Protein AF-A0A150J5F6-F1 (afdb_monomer)

Sequence (138 aa):
MDVNDTVDAVGFDFIQAPTVECQYFLDKPKKADLFNQNTKECVIKIERFESRVISRKPLSFANLETLSMIMLDYDFDGEVFDLDEVFYAEELKKNGYEVRFAEDQVKGQIMIIYIDIFGNEKREIKTVSDFDDKRENE

Solvent-accessible surface area (backbone atoms only — not comparable to full-atom values): 8292 Å² total; per-residue (Å²): 134,84,92,70,87,69,79,80,76,76,85,63,81,74,82,35,54,40,51,75,43,69,49,44,18,54,41,70,49,94,78,64,48,96,86,47,64,87,51,45,19,37,32,43,34,58,78,39,30,42,74,56,77,96,57,101,56,95,80,85,77,60,79,47,66,42,49,37,35,39,38,33,16,39,59,37,80,87,81,62,92,56,85,72,47,77,48,46,36,80,59,26,63,78,60,70,32,46,51,74,47,54,51,86,59,49,60,68,27,27,37,40,37,41,30,32,78,85,69,28,53,36,79,47,78,45,40,74,76,62,20,67,43,68,72,78,81,130

Radius of gyration: 18.99 Å; Cα contacts (8 Å, |Δi|>4): 251; chains: 1; bounding box: 36×33×70 Å

Mean predicted aligned error: 7.78 Å

Nearest PDB structures (foldseek):
  5gm6-assembly1_B  TM=4.058E-01  e=7.479E-01  Saccharomyces cerevisiae S288C
  5nvk-assembly1_A  TM=4.401E-01  e=4.331E+00  Homo sapiens
  8co1-assembly1_Q3  TM=2.888E-01  e=5.133E+00  Deinococcus radiodurans R1 = ATCC 13939 = DSM 20539

Foldseek 3Di:
DDDPPPPPPPPCQPQDAWDWDWAWAKDQDPDDDPVRRPFIKTKTQTPFTGDDGDDPDDDDDDGLRFWAKKFKDQEDPPPDRDTDDMGGSVNCVVVNVIDIDTLVSRPAKMWMWTATPVGRIDIDIDHSVSHHDDPPDD

pLDDT: mean 87.29, std 15.89, range [40.97, 98.62]

Organism: NCBI:txid1705564

Structure (mmCIF, N/CA/C/O backbone):
data_AF-A0A150J5F6-F1
#
_entry.id   AF-A0A150J5F6-F1
#
loop_
_atom_site.group_PDB
_atom_site.id
_atom_site.type_symbol
_atom_site.label_atom_id
_atom_site.label_alt_id
_atom_site.label_comp_id
_atom_site.label_asym_id
_atom_site.label_entity_id
_atom_site.label_seq_id
_atom_site.pdbx_PDB_ins_code
_atom_site.Cartn_x
_atom_site.Cartn_y
_atom_site.Cartn_z
_atom_site.occupancy
_atom_site.B_iso_or_equiv
_atom_site.auth_seq_id
_atom_site.auth_comp_id
_atom_site.auth_asym_id
_atom_site.auth_atom_id
_atom_site.pdbx_PDB_model_num
ATOM 1 N N . MET A 1 1 ? 16.821 -15.251 -51.677 1.00 47.84 1 MET A N 1
ATOM 2 C CA . MET A 1 1 ? 15.729 -14.467 -51.073 1.00 47.84 1 MET A CA 1
ATOM 3 C C . MET A 1 1 ? 15.190 -15.342 -49.976 1.00 47.84 1 MET A C 1
ATOM 5 O O . MET A 1 1 ? 14.627 -16.383 -50.286 1.00 47.84 1 MET A O 1
ATOM 9 N N . ASP A 1 2 ? 15.576 -15.024 -48.746 1.00 46.78 2 ASP A N 1
ATOM 10 C CA . ASP A 1 2 ? 15.260 -15.837 -47.579 1.00 46.78 2 ASP A CA 1
ATOM 11 C C . ASP A 1 2 ? 13.796 -15.615 -47.196 1.00 46.78 2 ASP A C 1
ATOM 13 O O . ASP A 1 2 ? 13.298 -14.491 -47.251 1.00 46.78 2 ASP A O 1
ATOM 17 N N . VAL A 1 3 ? 13.106 -16.714 -46.920 1.00 51.34 3 VAL A N 1
ATOM 18 C CA . VAL A 1 3 ? 11.641 -16.840 -46.917 1.00 51.34 3 VAL A CA 1
ATOM 19 C C . VAL A 1 3 ? 11.125 -17.001 -45.486 1.00 51.34 3 VAL A C 1
ATOM 21 O O . VAL A 1 3 ? 10.113 -17.652 -45.267 1.00 51.34 3 VAL A O 1
ATOM 24 N N . ASN A 1 4 ? 11.832 -16.420 -44.513 1.00 49.16 4 ASN A N 1
ATOM 25 C CA . ASN A 1 4 ? 11.492 -16.473 -43.091 1.00 49.16 4 ASN A CA 1
ATOM 26 C C . ASN A 1 4 ? 11.727 -15.121 -42.407 1.00 49.16 4 ASN A C 1
ATOM 28 O O . ASN A 1 4 ? 12.383 -15.040 -41.373 1.00 49.16 4 ASN A O 1
ATOM 32 N N . ASP A 1 5 ? 11.129 -14.060 -42.944 1.00 53.78 5 ASP A N 1
ATOM 33 C CA . ASP A 1 5 ? 10.789 -12.890 -42.125 1.00 53.78 5 ASP A CA 1
ATOM 34 C C . ASP A 1 5 ? 9.481 -13.205 -41.368 1.00 53.78 5 ASP A C 1
ATOM 36 O O . ASP A 1 5 ? 8.433 -12.580 -41.531 1.00 53.78 5 ASP A O 1
ATOM 40 N N . THR A 1 6 ? 9.504 -14.298 -40.599 1.00 52.75 6 THR A N 1
ATOM 41 C CA . THR A 1 6 ? 8.472 -14.586 -39.608 1.00 52.75 6 THR A CA 1
ATOM 42 C C . THR A 1 6 ? 8.678 -13.593 -38.489 1.00 52.75 6 THR A C 1
ATOM 44 O O . THR A 1 6 ? 9.617 -13.699 -37.708 1.00 52.75 6 THR A O 1
ATOM 47 N N . VAL A 1 7 ? 7.795 -12.604 -38.491 1.00 54.69 7 VAL A N 1
ATOM 48 C CA . VAL A 1 7 ? 7.503 -11.659 -37.425 1.00 54.69 7 VAL A CA 1
ATOM 49 C C . VAL A 1 7 ? 7.624 -12.358 -36.070 1.00 54.69 7 VAL A C 1
ATOM 51 O O . VAL A 1 7 ? 6.674 -12.980 -35.601 1.00 54.69 7 VAL A O 1
ATOM 54 N N . ASP A 1 8 ? 8.788 -12.256 -35.434 1.00 47.19 8 ASP A N 1
ATOM 55 C CA . ASP A 1 8 ? 8.969 -12.705 -34.057 1.00 47.19 8 ASP A CA 1
ATOM 56 C C . ASP A 1 8 ? 8.428 -11.590 -33.154 1.00 47.19 8 ASP A C 1
ATOM 58 O O . ASP A 1 8 ? 9.144 -10.854 -32.472 1.00 47.19 8 ASP A O 1
ATOM 62 N N . ALA A 1 9 ? 7.110 -11.390 -33.240 1.00 55.53 9 ALA A N 1
ATOM 63 C CA . ALA A 1 9 ? 6.350 -10.667 -32.244 1.00 55.53 9 ALA A CA 1
ATOM 64 C C . ALA A 1 9 ? 6.318 -11.544 -30.990 1.00 55.53 9 ALA A C 1
ATOM 66 O O . ALA A 1 9 ? 5.322 -12.199 -30.687 1.00 55.53 9 ALA A O 1
ATOM 67 N N . VAL A 1 10 ? 7.425 -11.559 -30.250 1.00 50.22 10 VAL A N 1
ATOM 68 C CA . VAL A 1 10 ? 7.449 -11.995 -28.852 1.00 50.22 10 VAL A CA 1
ATOM 69 C C . VAL A 1 10 ? 6.728 -10.933 -28.023 1.00 50.22 10 VAL A C 1
ATOM 71 O O . VAL A 1 10 ? 7.328 -10.117 -27.334 1.00 50.22 10 VAL A O 1
ATOM 74 N N . GLY A 1 11 ? 5.402 -10.921 -28.155 1.00 48.62 11 GLY A N 1
ATOM 75 C CA . GLY A 1 11 ? 4.457 -10.172 -27.334 1.00 48.62 11 GLY A CA 1
ATOM 76 C C . GLY A 1 11 ? 4.239 -10.863 -25.993 1.00 48.62 11 GLY A C 1
ATOM 77 O O . GLY A 1 11 ? 3.121 -11.233 -25.659 1.00 48.62 11 GLY A O 1
ATOM 78 N N . PHE A 1 12 ? 5.321 -11.062 -25.252 1.00 53.28 12 PHE A N 1
ATOM 79 C CA . PHE A 1 12 ? 5.285 -11.381 -23.834 1.00 53.28 12 PHE A CA 1
ATOM 80 C C . PHE A 1 12 ? 6.329 -10.482 -23.183 1.00 53.28 12 PHE A C 1
ATOM 82 O O . PHE A 1 12 ? 7.460 -10.906 -22.945 1.00 53.28 12 PHE A O 1
ATOM 89 N N . ASP A 1 13 ? 5.975 -9.216 -22.944 1.00 56.84 13 ASP A N 1
ATOM 90 C CA . ASP A 1 13 ? 6.672 -8.477 -21.895 1.00 56.84 13 ASP A CA 1
ATOM 91 C C . ASP A 1 13 ? 6.455 -9.294 -20.622 1.00 56.84 13 ASP A C 1
ATOM 93 O O . ASP A 1 13 ? 5.329 -9.482 -20.158 1.00 56.84 13 ASP A O 1
ATOM 97 N N . PHE A 1 14 ? 7.527 -9.926 -20.149 1.00 62.47 14 PHE A N 1
ATOM 98 C CA . PHE A 1 14 ? 7.484 -10.745 -18.951 1.00 62.47 14 PHE A CA 1
ATOM 99 C C . PHE A 1 14 ? 6.994 -9.854 -17.813 1.00 62.47 14 PHE A C 1
ATOM 101 O O . PHE A 1 14 ? 7.678 -8.893 -17.467 1.00 62.47 14 PHE A O 1
ATOM 108 N N . ILE A 1 15 ? 5.825 -10.170 -17.247 1.00 68.50 15 ILE A N 1
ATOM 109 C CA . ILE A 1 15 ? 5.306 -9.454 -16.082 1.00 68.50 15 ILE A CA 1
ATOM 110 C C . ILE A 1 15 ? 6.320 -9.639 -14.958 1.00 68.50 15 ILE A C 1
ATOM 112 O O . ILE A 1 15 ? 6.600 -10.767 -14.537 1.00 68.50 15 ILE A O 1
ATOM 116 N N . GLN A 1 16 ? 6.887 -8.538 -14.479 1.00 84.69 16 GLN A N 1
ATOM 117 C CA . GLN A 1 16 ? 7.800 -8.555 -13.348 1.00 84.69 16 GLN A CA 1
ATOM 118 C C . GLN A 1 16 ? 7.242 -7.666 -12.260 1.00 84.69 16 GLN A C 1
ATOM 120 O O . GLN A 1 16 ? 7.264 -6.443 -12.371 1.00 84.69 16 GLN A O 1
ATOM 125 N N . ALA A 1 17 ? 6.772 -8.305 -11.189 1.00 91.94 17 ALA A N 1
ATOM 126 C CA . ALA A 1 17 ? 6.297 -7.583 -10.025 1.00 91.94 17 ALA A CA 1
ATOM 127 C C . ALA A 1 17 ? 7.379 -6.591 -9.549 1.00 91.94 17 ALA A C 1
ATOM 129 O O . ALA A 1 17 ? 8.555 -6.979 -9.434 1.00 91.94 17 ALA A O 1
ATOM 130 N N . PRO A 1 18 ? 7.006 -5.330 -9.282 1.00 94.44 18 PRO A N 1
ATOM 131 C CA . PRO A 1 18 ? 7.935 -4.339 -8.767 1.00 94.44 18 PRO A CA 1
ATOM 132 C C . PRO A 1 18 ? 8.498 -4.786 -7.412 1.00 94.44 18 PRO A C 1
ATOM 134 O O . PRO A 1 18 ? 7.874 -5.545 -6.662 1.00 94.44 18 PRO A O 1
ATOM 137 N N . THR A 1 19 ? 9.697 -4.308 -7.085 1.00 95.56 19 THR A N 1
ATOM 138 C CA . THR A 1 19 ? 10.200 -4.385 -5.710 1.00 95.56 19 THR A CA 1
ATOM 139 C C . THR A 1 19 ? 9.460 -3.333 -4.892 1.00 95.56 19 THR A C 1
ATOM 141 O O . THR A 1 19 ? 9.503 -2.160 -5.257 1.00 95.56 19 THR A O 1
ATOM 144 N N . VAL A 1 20 ? 8.810 -3.745 -3.805 1.00 97.12 20 VAL A N 1
ATOM 145 C CA . VAL A 1 20 ? 8.057 -2.862 -2.904 1.00 97.12 20 VAL A CA 1
ATOM 146 C C . VAL A 1 20 ? 8.532 -3.104 -1.474 1.00 97.12 20 VAL A C 1
ATOM 148 O O . VAL A 1 20 ? 8.616 -4.256 -1.049 1.00 97.12 20 VAL A O 1
ATOM 151 N N . GLU A 1 21 ? 8.867 -2.034 -0.756 1.00 97.62 21 GLU A N 1
ATOM 152 C CA . GLU A 1 21 ? 9.180 -2.055 0.677 1.00 97.62 21 GLU A CA 1
ATOM 153 C C . GLU A 1 21 ? 8.325 -0.987 1.370 1.00 97.62 21 GLU A C 1
ATOM 155 O O . GLU A 1 21 ? 8.312 0.181 0.961 1.00 97.62 21 GLU A O 1
ATOM 160 N N . CYS A 1 22 ? 7.592 -1.400 2.404 1.00 97.06 22 CYS A N 1
ATOM 161 C CA . CYS A 1 22 ? 6.629 -0.567 3.115 1.00 97.06 22 CYS A CA 1
ATOM 162 C C . CYS A 1 22 ? 6.791 -0.707 4.628 1.00 97.06 22 CYS A C 1
ATOM 164 O O . CYS A 1 22 ? 7.085 -1.794 5.129 1.00 97.06 22 CYS A O 1
ATOM 166 N N . GLN A 1 23 ? 6.501 0.380 5.342 1.00 97.12 23 GLN A N 1
ATOM 167 C CA . GLN A 1 23 ? 6.191 0.349 6.767 1.00 97.12 23 GLN A CA 1
ATOM 168 C C . GLN A 1 23 ? 4.678 0.373 6.959 1.00 97.12 23 GLN A C 1
ATOM 170 O O . GLN A 1 23 ? 3.971 1.136 6.296 1.00 97.12 23 GLN A O 1
ATOM 175 N N . TYR A 1 24 ? 4.210 -0.436 7.900 1.00 96.38 24 TYR A N 1
ATOM 176 C CA . TYR A 1 24 ? 2.809 -0.553 8.275 1.00 96.38 24 TYR A CA 1
ATOM 177 C C . TYR A 1 24 ? 2.681 -0.154 9.740 1.00 96.38 24 TYR A C 1
ATOM 179 O O . TYR A 1 24 ? 3.342 -0.740 10.592 1.00 96.38 24 TYR A O 1
ATOM 187 N N . PHE A 1 25 ? 1.890 0.875 10.034 1.00 96.62 25 PHE A N 1
ATOM 188 C CA . PHE A 1 25 ? 1.705 1.341 11.407 1.00 96.62 25 PHE A CA 1
ATOM 189 C C . PHE A 1 25 ? 0.352 2.015 11.611 1.00 96.62 25 PHE A C 1
ATOM 191 O O . PHE A 1 25 ? -0.256 2.529 10.671 1.00 96.62 25 PHE A O 1
ATOM 198 N N . LEU A 1 26 ? -0.103 2.056 12.859 1.00 95.19 26 LEU A N 1
ATOM 199 C CA . LEU A 1 26 ? -1.254 2.845 13.276 1.00 95.19 26 LEU A CA 1
ATOM 200 C C . LEU A 1 26 ? -0.822 4.264 13.659 1.00 95.19 26 LEU A C 1
ATOM 202 O O . LEU A 1 26 ? 0.124 4.460 14.428 1.00 95.19 26 LEU A O 1
ATOM 206 N N . ASP A 1 27 ? -1.565 5.259 13.188 1.00 94.19 27 ASP A N 1
ATOM 207 C CA . ASP A 1 27 ? -1.353 6.666 13.529 1.00 94.19 27 ASP A CA 1
ATOM 208 C C . ASP A 1 27 ? -2.680 7.365 13.848 1.00 94.19 27 ASP A C 1
ATOM 210 O O . ASP A 1 27 ? -3.772 6.841 13.623 1.00 94.19 27 ASP A O 1
ATOM 214 N N . LYS A 1 28 ? -2.602 8.567 14.414 1.00 92.69 28 LYS A N 1
ATOM 215 C CA . LYS A 1 28 ? -3.779 9.419 14.586 1.00 92.69 28 LYS A CA 1
ATOM 216 C C . LYS A 1 28 ? -4.231 9.972 13.230 1.00 92.69 28 LYS A C 1
ATOM 218 O O . LYS A 1 28 ? -3.383 10.183 12.358 1.00 92.69 28 LYS A O 1
ATOM 223 N N . PRO A 1 29 ? -5.523 10.316 13.090 1.00 92.12 29 PRO A N 1
ATOM 224 C CA . PRO A 1 29 ? -6.029 10.933 11.881 1.00 92.12 29 PRO A CA 1
ATOM 225 C C . PRO A 1 29 ? -5.254 12.187 11.494 1.00 92.12 29 PRO A C 1
ATOM 227 O O . PRO A 1 29 ? -5.126 13.123 12.292 1.00 92.12 29 PRO A O 1
ATOM 230 N N . LYS A 1 30 ? -4.765 12.239 10.249 1.00 88.00 30 LYS A N 1
ATOM 231 C CA . LYS A 1 30 ? -3.997 13.397 9.750 1.00 88.00 30 LYS A CA 1
ATOM 232 C C . LYS A 1 30 ? -4.839 14.677 9.733 1.00 88.00 30 LYS A C 1
ATOM 234 O O . LYS A 1 30 ? -4.307 15.779 9.871 1.00 88.00 30 LYS A O 1
ATOM 239 N N . LYS A 1 31 ? -6.157 14.534 9.568 1.00 86.81 31 LYS A N 1
ATOM 240 C CA . LYS A 1 31 ? -7.154 15.608 9.670 1.00 86.81 31 LYS A CA 1
ATOM 241 C C . LYS A 1 31 ? -8.270 15.174 10.618 1.00 86.81 31 LYS A C 1
ATOM 243 O O . LYS A 1 31 ? -9.264 14.593 10.191 1.00 86.81 31 LYS A O 1
ATOM 248 N N . ALA A 1 32 ? -8.075 15.455 11.902 1.00 86.19 32 ALA A N 1
ATOM 249 C CA . ALA A 1 32 ? -9.061 15.145 12.923 1.00 86.19 32 ALA A CA 1
ATOM 250 C C . ALA A 1 32 ? -10.256 16.121 12.894 1.00 86.19 32 ALA A C 1
ATOM 252 O O . ALA A 1 32 ? -10.075 17.339 12.806 1.00 86.19 32 ALA A O 1
ATOM 253 N N . ASP A 1 33 ? -11.463 15.584 13.024 1.00 88.06 33 ASP A N 1
ATOM 254 C CA . ASP A 1 33 ? -12.728 16.277 13.234 1.00 88.06 33 ASP A CA 1
ATOM 255 C C . ASP A 1 33 ? -13.508 15.643 14.403 1.00 88.06 33 ASP A C 1
ATOM 257 O O . ASP A 1 33 ? -13.035 14.728 15.079 1.00 88.06 33 ASP A O 1
ATOM 261 N N . LEU A 1 34 ? -14.717 16.143 14.679 1.00 86.62 34 LEU A N 1
ATOM 262 C CA . LEU A 1 34 ? -15.527 15.665 15.807 1.00 86.62 34 LEU A CA 1
ATOM 263 C C . LEU A 1 34 ? -15.926 14.182 15.702 1.00 86.62 34 LEU A C 1
ATOM 265 O O . LEU A 1 34 ? -16.239 13.581 16.731 1.00 86.62 34 LEU A O 1
ATOM 269 N N . PHE A 1 35 ? -15.931 13.604 14.500 1.00 83.69 35 PHE A N 1
ATOM 270 C CA . PHE A 1 35 ? -16.360 12.231 14.240 1.00 83.69 35 PHE A CA 1
ATOM 271 C C . PHE A 1 35 ? -15.193 11.240 14.256 1.00 83.69 35 PHE A C 1
ATOM 273 O O . PHE A 1 35 ? -15.388 10.110 14.700 1.00 83.69 35 PHE A O 1
ATOM 280 N N . ASN A 1 36 ? -13.988 11.651 13.844 1.00 85.12 36 ASN A N 1
ATOM 281 C CA . ASN A 1 36 ? -12.826 10.758 13.752 1.00 85.12 36 ASN A CA 1
ATOM 282 C C . ASN A 1 36 ? -11.734 11.014 14.815 1.00 85.12 36 ASN A C 1
ATOM 284 O O . ASN A 1 36 ? -10.798 10.237 14.919 1.00 85.12 36 ASN A O 1
ATOM 288 N N . GLN A 1 37 ? -11.838 12.039 15.668 1.00 83.75 37 GLN A N 1
ATOM 289 C CA . GLN A 1 37 ? -10.788 12.381 16.652 1.00 83.75 37 GLN A CA 1
ATOM 290 C C . GLN A 1 37 ? -10.369 11.251 17.618 1.00 83.75 37 GLN A C 1
ATOM 292 O O . GLN A 1 37 ? -9.305 11.340 18.232 1.00 83.75 37 GLN A O 1
ATOM 297 N N . ASN A 1 38 ? -11.200 10.217 17.780 1.00 85.31 38 ASN A N 1
ATOM 298 C CA . ASN A 1 38 ? -10.932 9.060 18.640 1.00 85.31 38 ASN A CA 1
ATOM 299 C C . ASN A 1 38 ? -10.605 7.778 17.855 1.00 85.31 38 ASN A C 1
ATOM 301 O O . ASN A 1 38 ? -10.452 6.725 18.474 1.00 85.31 38 ASN A O 1
ATOM 305 N N . THR A 1 39 ? -10.534 7.843 16.525 1.00 88.62 39 THR A N 1
ATOM 306 C CA . THR A 1 39 ? -10.163 6.703 15.683 1.00 88.62 39 THR A CA 1
ATOM 307 C C . THR A 1 39 ? -8.657 6.689 15.438 1.00 88.62 39 THR A C 1
ATOM 309 O O . THR A 1 39 ? -7.934 7.628 15.789 1.00 88.62 39 THR A O 1
ATOM 312 N N . LYS A 1 40 ? -8.172 5.590 14.865 1.00 93.44 40 LYS A N 1
ATOM 313 C CA . LYS A 1 40 ? -6.825 5.490 14.313 1.00 93.44 40 LYS A CA 1
ATOM 314 C C . LYS A 1 40 ? -6.916 5.289 12.808 1.00 93.44 40 LYS A C 1
ATOM 316 O O . LYS A 1 40 ? -7.908 4.769 12.297 1.00 93.44 40 LYS A O 1
ATOM 321 N N . GLU A 1 41 ? -5.867 5.702 12.120 1.00 95.62 41 GLU A N 1
ATOM 322 C CA . GLU A 1 41 ? -5.644 5.391 10.717 1.00 95.62 41 GLU A CA 1
ATOM 323 C C . GLU A 1 41 ? -4.604 4.277 10.615 1.00 95.62 41 GLU A C 1
ATOM 325 O O . GLU A 1 41 ? -3.543 4.346 11.242 1.00 95.62 41 GLU A O 1
ATOM 330 N N . CYS A 1 42 ? -4.893 3.278 9.791 1.00 96.88 42 CYS A N 1
ATOM 331 C CA . CYS A 1 42 ? -3.876 2.407 9.231 1.00 96.88 42 CYS A CA 1
ATOM 332 C C . CYS A 1 42 ? -3.061 3.220 8.223 1.00 96.88 42 CYS A C 1
ATOM 334 O O . CYS A 1 42 ? -3.618 3.860 7.328 1.00 96.88 42 CYS A O 1
ATOM 336 N N . VAL A 1 43 ? -1.739 3.203 8.376 1.00 97.69 43 VAL A N 1
ATOM 337 C CA . VAL A 1 43 ? -0.804 3.903 7.498 1.00 97.69 43 VAL A CA 1
ATOM 338 C C . VAL A 1 43 ? 0.076 2.886 6.793 1.00 97.69 43 VAL A C 1
ATOM 340 O O . VAL A 1 43 ? 0.773 2.100 7.434 1.00 97.69 43 VAL A O 1
ATOM 343 N N . ILE A 1 44 ? 0.067 2.936 5.463 1.00 97.88 44 ILE A N 1
ATOM 344 C CA . ILE A 1 44 ? 1.042 2.257 4.612 1.00 97.88 44 ILE A CA 1
ATOM 345 C C . ILE A 1 44 ? 1.997 3.333 4.104 1.00 97.88 44 ILE A C 1
ATOM 347 O O . ILE A 1 44 ? 1.627 4.147 3.253 1.00 97.88 44 ILE A O 1
ATOM 351 N N . LYS A 1 45 ? 3.221 3.359 4.629 1.00 97.69 45 LYS A N 1
ATOM 352 C CA . LYS A 1 45 ? 4.280 4.260 4.164 1.00 97.69 45 LYS A CA 1
ATOM 353 C C . LYS A 1 45 ? 5.177 3.510 3.191 1.00 97.69 45 LYS A C 1
ATOM 355 O O . LYS A 1 45 ? 5.845 2.553 3.577 1.00 97.69 45 LYS A O 1
ATOM 360 N N . ILE A 1 46 ? 5.195 3.938 1.933 1.00 98.00 46 ILE A N 1
ATOM 361 C CA . ILE A 1 46 ? 6.001 3.303 0.892 1.00 98.00 46 ILE A CA 1
ATOM 362 C C . ILE A 1 46 ? 7.414 3.885 0.956 1.00 98.00 46 ILE A C 1
ATOM 364 O O . ILE A 1 46 ? 7.632 5.054 0.638 1.00 98.00 46 ILE A O 1
ATOM 368 N N . GLU A 1 47 ? 8.378 3.065 1.367 1.00 97.38 47 GLU A N 1
ATOM 369 C CA . GLU A 1 47 ? 9.783 3.469 1.472 1.00 97.38 47 GLU A CA 1
ATOM 370 C C . GLU A 1 47 ? 10.527 3.230 0.165 1.00 97.38 47 GLU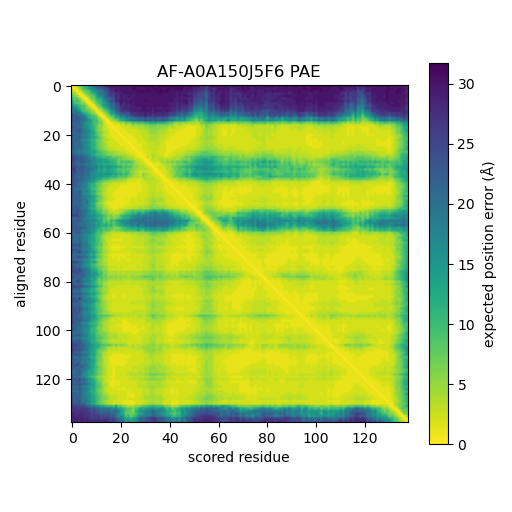 A C 1
ATOM 372 O O . GLU A 1 47 ? 11.363 4.044 -0.243 1.00 97.38 47 GLU A O 1
ATOM 377 N N . ARG A 1 48 ? 10.190 2.133 -0.520 1.00 97.75 48 ARG A N 1
ATOM 378 C CA . ARG A 1 48 ? 10.816 1.751 -1.778 1.00 97.75 48 ARG A CA 1
ATOM 379 C C . 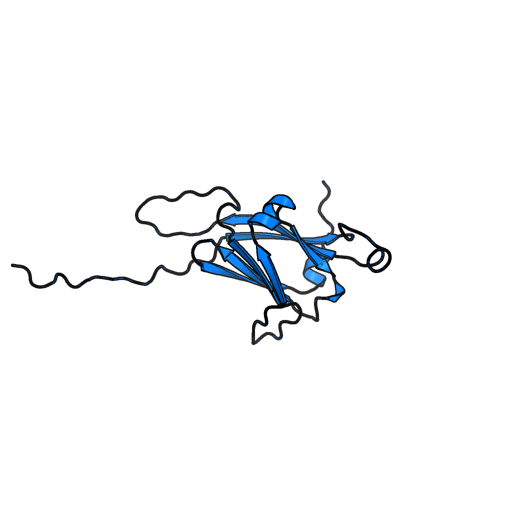ARG A 1 48 ? 9.802 1.221 -2.777 1.00 97.75 48 ARG A C 1
ATOM 381 O O . ARG A 1 48 ? 9.010 0.341 -2.451 1.00 97.75 48 ARG A O 1
ATOM 388 N N . PHE A 1 49 ? 9.882 1.711 -4.009 1.00 97.38 49 PHE A N 1
ATOM 389 C CA . PHE A 1 49 ? 9.171 1.144 -5.151 1.00 97.38 49 PHE A CA 1
ATOM 390 C C . PHE A 1 49 ? 10.036 1.229 -6.408 1.00 97.38 49 PHE A C 1
ATOM 392 O O . PHE A 1 49 ? 10.410 2.322 -6.842 1.00 97.38 49 PHE A O 1
ATOM 399 N N . GLU A 1 50 ? 10.342 0.077 -7.001 1.00 95.12 50 GLU A N 1
ATOM 400 C CA . GLU A 1 50 ? 11.186 -0.030 -8.193 1.00 95.12 50 GLU A CA 1
ATOM 401 C C . GLU A 1 50 ? 10.609 -1.045 -9.189 1.00 95.12 50 GLU A C 1
ATOM 403 O O . GLU A 1 50 ? 10.570 -2.251 -8.914 1.00 95.12 50 GLU A O 1
ATOM 408 N N . SER A 1 51 ? 10.219 -0.572 -10.377 1.00 91.69 51 SER A N 1
ATOM 409 C CA . SER A 1 51 ? 9.885 -1.443 -11.506 1.00 91.69 51 SER A CA 1
ATOM 410 C C . SER A 1 51 ? 11.074 -2.277 -11.957 1.00 91.69 51 SER A C 1
ATOM 412 O O . SER A 1 51 ? 12.203 -1.793 -12.072 1.00 91.69 51 SER A O 1
ATOM 414 N N . ARG A 1 52 ? 10.796 -3.528 -12.315 1.00 83.00 52 ARG A N 1
ATOM 415 C CA . ARG A 1 52 ? 11.764 -4.406 -12.965 1.00 83.00 52 ARG A CA 1
ATOM 416 C C . ARG A 1 52 ? 11.391 -4.510 -14.438 1.00 83.00 52 ARG A C 1
ATOM 418 O O . ARG A 1 52 ? 10.390 -5.117 -14.786 1.00 83.00 52 ARG A O 1
ATOM 425 N N . VAL A 1 53 ? 12.170 -3.871 -15.308 1.00 74.50 53 VAL A N 1
ATOM 426 C CA . VAL A 1 53 ? 11.906 -3.863 -16.754 1.00 74.50 53 VAL A CA 1
ATOM 427 C C . VAL A 1 53 ? 13.066 -4.532 -17.475 1.00 74.50 53 VAL A C 1
ATOM 429 O O . VAL A 1 53 ? 14.208 -4.080 -17.378 1.00 74.50 53 VAL A O 1
ATOM 432 N N . ILE A 1 54 ? 12.784 -5.591 -18.239 1.00 71.25 54 ILE A N 1
ATOM 433 C CA . ILE A 1 54 ? 13.756 -6.148 -19.186 1.00 71.25 54 ILE A CA 1
ATOM 434 C C . ILE A 1 54 ? 13.646 -5.343 -20.478 1.00 71.25 54 ILE A C 1
ATOM 436 O O . ILE A 1 54 ? 12.784 -5.594 -21.310 1.00 71.25 54 ILE A O 1
ATOM 440 N N . SER A 1 55 ? 14.539 -4.376 -20.664 1.00 68.12 55 SER A N 1
ATOM 441 C CA . SER A 1 55 ? 14.636 -3.626 -21.916 1.00 68.12 55 SER A CA 1
ATOM 442 C C . SER A 1 55 ? 15.986 -3.853 -22.586 1.00 68.12 55 SER A C 1
ATOM 444 O O . SER A 1 55 ? 17.010 -4.052 -21.933 1.00 68.12 55 SER A O 1
ATOM 446 N N . ARG A 1 56 ? 16.003 -3.781 -23.924 1.00 65.69 56 ARG A N 1
ATOM 447 C CA . ARG A 1 56 ? 17.241 -3.820 -24.725 1.00 65.69 56 ARG A CA 1
ATOM 448 C C . ARG A 1 56 ? 18.176 -2.645 -24.408 1.00 65.69 56 ARG A C 1
ATOM 450 O O . ARG A 1 56 ? 19.365 -2.722 -24.708 1.00 65.69 56 ARG A O 1
ATOM 457 N N . LYS A 1 57 ? 17.648 -1.555 -23.837 1.00 69.56 57 LYS A N 1
ATOM 458 C CA . LYS A 1 57 ? 18.420 -0.417 -23.322 1.00 69.56 57 LYS A CA 1
ATOM 459 C C . LYS A 1 57 ? 18.258 -0.341 -21.802 1.00 69.56 57 LYS A C 1
ATOM 461 O O . LYS A 1 57 ? 17.134 -0.511 -21.336 1.00 69.56 57 LYS A O 1
ATOM 466 N N . PRO A 1 58 ? 19.321 -0.026 -21.041 1.00 66.50 58 PRO A N 1
ATOM 467 C CA . PRO A 1 58 ? 19.187 0.227 -19.613 1.00 66.50 58 PRO A CA 1
ATOM 468 C C . PRO A 1 58 ? 18.229 1.401 -19.396 1.00 66.50 58 PRO A C 1
A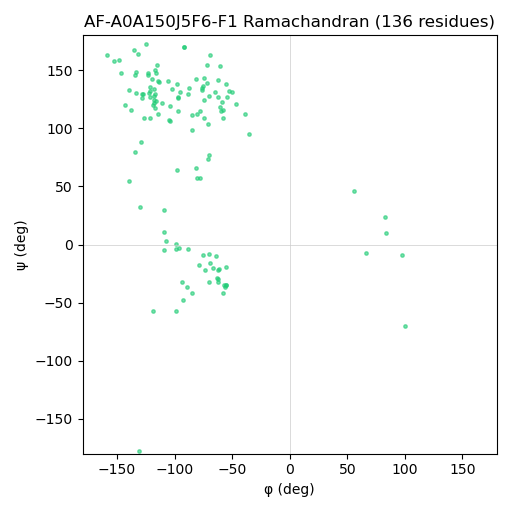TOM 470 O O . PRO A 1 58 ? 18.516 2.522 -19.818 1.00 66.50 58 PRO A O 1
ATOM 473 N N . LEU A 1 59 ? 17.084 1.132 -18.777 1.00 77.75 59 LEU A N 1
ATOM 474 C CA . LEU A 1 59 ? 16.222 2.156 -18.202 1.00 77.75 59 LEU A CA 1
ATOM 475 C C . LEU A 1 59 ? 16.558 2.212 -16.713 1.00 77.75 59 LEU A C 1
ATOM 477 O O . LEU A 1 59 ? 16.551 1.176 -16.050 1.00 77.75 59 LEU A O 1
ATOM 481 N N . SER A 1 60 ? 16.893 3.394 -16.201 1.00 81.62 60 SER A N 1
ATOM 482 C CA . SER A 1 60 ? 17.067 3.613 -14.765 1.00 81.62 60 SER A CA 1
ATOM 483 C C . SER A 1 60 ? 16.046 4.631 -14.300 1.00 81.62 60 SER A C 1
ATOM 485 O O . SER A 1 60 ? 15.994 5.729 -14.855 1.00 81.62 60 SER A O 1
ATOM 487 N N . PHE A 1 61 ? 15.302 4.274 -13.266 1.00 90.19 61 PHE A N 1
ATOM 488 C CA . PHE A 1 61 ? 14.357 5.154 -12.599 1.00 90.19 61 PHE A CA 1
ATOM 489 C C . PHE A 1 61 ? 14.824 5.369 -11.161 1.00 90.19 61 PHE A C 1
ATOM 491 O O . PHE A 1 61 ? 15.449 4.489 -10.564 1.00 90.19 61 PHE A O 1
ATOM 498 N N . ALA A 1 62 ? 14.552 6.546 -10.616 1.00 93.94 62 ALA A N 1
ATOM 499 C CA . ALA A 1 62 ? 14.706 6.820 -9.202 1.00 93.94 62 ALA A CA 1
ATOM 500 C C . ALA A 1 62 ? 13.656 6.051 -8.384 1.00 93.94 62 ALA A C 1
ATOM 502 O O . ALA A 1 62 ? 12.635 5.590 -8.899 1.00 93.94 62 ALA A O 1
ATOM 503 N N . ASN A 1 63 ? 13.901 5.940 -7.079 1.00 96.31 63 ASN A N 1
ATOM 504 C CA . ASN A 1 63 ? 12.944 5.342 -6.157 1.00 96.31 63 ASN A CA 1
ATOM 505 C C . ASN A 1 63 ? 11.574 6.041 -6.251 1.00 96.31 63 ASN A C 1
ATOM 507 O O . ASN A 1 63 ? 11.521 7.272 -6.318 1.00 96.31 63 ASN A O 1
ATOM 511 N N . LEU A 1 64 ? 10.488 5.258 -6.236 1.00 97.00 64 LEU A N 1
ATOM 512 C CA . LEU A 1 64 ? 9.087 5.703 -6.321 1.00 97.00 64 LEU A CA 1
ATOM 513 C C . LEU A 1 64 ? 8.684 6.351 -7.657 1.00 97.00 64 LEU A C 1
ATOM 515 O O . LEU A 1 64 ? 7.500 6.585 -7.873 1.00 97.00 64 LEU A O 1
ATOM 519 N N . GLU A 1 65 ? 9.621 6.605 -8.576 1.00 96.38 65 GLU A N 1
ATOM 520 C CA . GLU A 1 65 ? 9.347 7.289 -9.851 1.00 96.38 65 GLU A CA 1
ATOM 521 C C . GLU A 1 65 ? 8.366 6.513 -10.736 1.00 96.38 65 GLU A C 1
ATOM 523 O O . GLU A 1 65 ? 7.593 7.104 -11.483 1.00 96.38 65 GLU A O 1
ATOM 528 N N . THR A 1 66 ? 8.400 5.186 -10.643 1.00 95.81 66 THR A N 1
ATOM 529 C CA . THR A 1 66 ? 7.595 4.286 -11.477 1.00 95.81 66 THR A CA 1
ATOM 530 C C . THR A 1 66 ? 6.302 3.831 -10.815 1.00 95.81 66 THR A C 1
ATOM 532 O O . THR A 1 66 ? 5.522 3.133 -11.463 1.00 95.81 66 THR A O 1
ATOM 535 N N . LEU A 1 67 ? 6.042 4.222 -9.562 1.00 97.94 67 LEU A N 1
ATOM 536 C CA . LEU A 1 67 ? 4.762 3.951 -8.914 1.00 97.94 67 LEU A CA 1
ATOM 537 C C . LEU A 1 67 ? 3.660 4.671 -9.698 1.00 97.94 67 LEU A C 1
ATOM 539 O O . LEU A 1 67 ? 3.748 5.874 -9.928 1.00 97.94 67 LEU A O 1
ATOM 543 N N . SER A 1 68 ? 2.625 3.940 -10.106 1.00 98.00 68 SER A N 1
ATOM 544 C CA . SER A 1 68 ? 1.465 4.509 -10.795 1.00 98.00 68 SER A CA 1
ATOM 545 C C . SER A 1 68 ? 0.312 4.725 -9.822 1.00 98.00 68 SER A C 1
ATOM 547 O O . SER A 1 68 ? -0.168 5.851 -9.657 1.00 98.00 68 SER A O 1
ATOM 549 N N . MET A 1 69 ? -0.115 3.658 -9.150 1.00 98.19 69 MET A N 1
ATOM 550 C CA . MET A 1 69 ? -1.233 3.703 -8.214 1.00 98.19 69 MET A CA 1
ATOM 551 C C . MET A 1 69 ? -1.193 2.548 -7.218 1.00 98.19 69 MET A C 1
ATOM 553 O O . MET A 1 69 ? -0.513 1.543 -7.434 1.00 98.19 69 MET A O 1
ATOM 557 N N . ILE A 1 70 ? -1.947 2.713 -6.135 1.00 98.62 70 ILE A N 1
ATOM 558 C CA . ILE A 1 70 ? -2.210 1.691 -5.127 1.00 98.62 70 ILE A CA 1
ATOM 559 C C . ILE A 1 70 ? -3.721 1.510 -5.042 1.00 98.62 70 ILE A C 1
ATOM 561 O O . ILE A 1 70 ? -4.446 2.497 -4.937 1.00 98.62 70 ILE A O 1
ATOM 565 N N . MET A 1 71 ? -4.187 0.270 -5.107 1.00 98.62 71 MET A N 1
ATOM 566 C CA . MET A 1 71 ? -5.600 -0.080 -4.983 1.00 98.62 71 MET A CA 1
ATOM 567 C C . MET A 1 71 ? -5.827 -0.882 -3.709 1.00 98.62 71 MET A C 1
ATOM 569 O O . MET A 1 71 ? -5.007 -1.746 -3.385 1.00 98.62 71 MET A O 1
ATOM 573 N N . LEU A 1 72 ?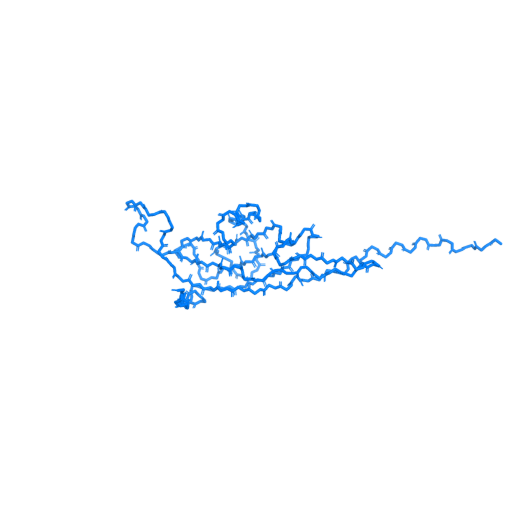 -6.931 -0.599 -3.023 1.00 98.56 72 LEU A N 1
ATOM 574 C CA . LEU A 1 72 ? -7.337 -1.272 -1.796 1.00 98.56 72 LEU A CA 1
ATOM 575 C C . LEU A 1 72 ? -8.695 -1.955 -1.968 1.00 98.56 72 LEU A C 1
ATOM 577 O O . LEU A 1 72 ? -9.594 -1.404 -2.603 1.00 98.56 72 LEU A O 1
ATOM 581 N N . ASP A 1 73 ? -8.803 -3.121 -1.345 1.00 98.50 73 ASP A N 1
ATOM 582 C CA . ASP A 1 73 ? -10.033 -3.867 -1.070 1.00 98.50 73 ASP A CA 1
ATOM 583 C C . ASP A 1 73 ? -10.033 -4.151 0.435 1.00 98.50 73 ASP A C 1
ATOM 585 O O . ASP A 1 73 ? -9.180 -4.903 0.923 1.00 98.50 73 ASP A O 1
ATOM 589 N N . TYR A 1 74 ? -10.910 -3.475 1.175 1.00 98.25 74 TYR A N 1
ATOM 590 C CA . TYR A 1 74 ? -10.936 -3.433 2.635 1.00 98.25 74 TYR A CA 1
ATOM 591 C C . TYR A 1 74 ? -11.552 -4.677 3.283 1.00 98.25 74 TYR A C 1
ATOM 593 O O . TYR A 1 74 ? -11.366 -4.874 4.492 1.00 98.25 74 TYR A O 1
ATOM 601 N N . ASP A 1 75 ? -12.299 -5.486 2.532 1.00 97.38 75 ASP A N 1
ATOM 602 C CA . ASP A 1 75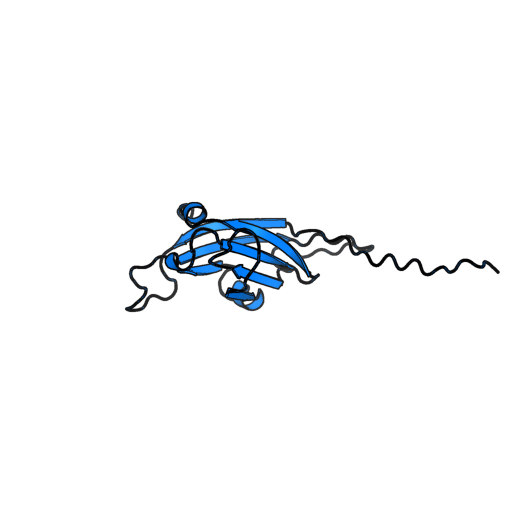 ? -12.966 -6.689 3.029 1.00 97.38 75 ASP A CA 1
ATOM 603 C C . ASP A 1 75 ? -12.711 -7.942 2.185 1.00 97.38 75 ASP A C 1
ATOM 605 O O . ASP A 1 75 ? -13.525 -8.868 2.173 1.00 97.38 75 ASP A O 1
ATOM 609 N N . PHE A 1 76 ? -11.516 -7.999 1.590 1.00 98.12 76 PHE A N 1
ATOM 610 C CA . PHE A 1 76 ? -11.044 -9.097 0.759 1.00 98.12 76 PHE A CA 1
ATOM 611 C C . PHE A 1 76 ? -11.294 -10.473 1.396 1.00 98.12 76 PHE A C 1
ATOM 613 O O . PHE A 1 76 ? -10.774 -10.807 2.466 1.00 98.12 76 PHE A O 1
ATOM 620 N N . ASP A 1 77 ? -12.050 -11.307 0.685 1.00 95.19 77 ASP A N 1
ATOM 621 C CA . ASP A 1 77 ? -12.530 -12.609 1.155 1.00 95.19 77 ASP A CA 1
ATOM 622 C C . ASP A 1 77 ? -11.565 -13.777 0.881 1.00 95.19 77 ASP A C 1
ATOM 624 O O . ASP A 1 77 ? -11.808 -14.907 1.314 1.00 95.19 77 ASP A O 1
ATOM 628 N N . GLY A 1 78 ? -10.455 -13.516 0.185 1.00 94.75 78 GLY A N 1
ATOM 629 C CA . GLY A 1 78 ? -9.515 -14.545 -0.259 1.00 94.75 78 GLY A CA 1
ATOM 630 C C . GLY A 1 78 ? -9.711 -14.992 -1.709 1.00 94.75 78 GLY A C 1
ATOM 631 O O . GLY A 1 78 ? -8.851 -15.709 -2.229 1.00 94.75 78 GLY A O 1
ATOM 632 N N . GLU A 1 79 ? -10.790 -14.571 -2.371 1.00 94.56 79 GLU A N 1
ATOM 633 C CA . GLU A 1 79 ? -11.196 -15.058 -3.691 1.00 94.56 79 GLU A CA 1
ATOM 634 C C . GLU A 1 79 ? -11.215 -13.952 -4.750 1.00 94.56 79 GLU A C 1
ATOM 636 O O . GLU A 1 79 ? -10.530 -14.073 -5.774 1.00 94.56 79 GLU A O 1
ATOM 641 N N . VAL A 1 80 ? -11.984 -12.883 -4.526 1.00 94.50 80 VAL A N 1
ATOM 642 C CA . VAL A 1 80 ? -12.234 -11.833 -5.526 1.00 94.50 80 VAL A CA 1
ATOM 643 C C . VAL A 1 80 ? -11.781 -10.487 -4.989 1.00 94.50 80 VAL A C 1
ATOM 645 O O . VAL A 1 80 ? -12.098 -10.130 -3.867 1.00 94.50 80 VAL A O 1
ATOM 648 N N . PHE A 1 81 ? -11.036 -9.747 -5.810 1.00 96.75 81 PHE A N 1
ATOM 649 C CA . PHE A 1 81 ? -10.681 -8.365 -5.508 1.00 96.75 81 PHE A CA 1
ATOM 650 C C . PHE A 1 81 ? -11.853 -7.446 -5.871 1.00 96.75 81 PHE A C 1
ATOM 652 O O . PHE A 1 81 ? -12.155 -7.303 -7.064 1.00 96.75 81 PHE A O 1
ATOM 659 N N . ASP A 1 82 ? -12.492 -6.847 -4.866 1.00 97.50 82 ASP A N 1
ATOM 660 C CA . ASP A 1 82 ? -13.514 -5.809 -5.024 1.00 97.50 82 ASP A CA 1
ATOM 661 C C . ASP A 1 82 ? -12.918 -4.439 -4.683 1.00 97.50 82 ASP A C 1
ATOM 663 O O . ASP A 1 82 ? -12.392 -4.204 -3.601 1.00 97.50 82 ASP A O 1
ATOM 667 N N . LEU A 1 83 ? -12.918 -3.528 -5.652 1.00 97.75 83 LEU A N 1
ATOM 668 C CA . LEU A 1 83 ? -12.187 -2.272 -5.516 1.00 97.75 83 LEU A CA 1
ATOM 669 C C . LEU A 1 83 ? -12.956 -1.278 -4.639 1.00 97.75 83 LEU A C 1
ATOM 671 O O . LEU A 1 83 ? -13.965 -0.726 -5.082 1.00 97.75 83 LEU A O 1
ATOM 675 N N . ASP A 1 84 ? -12.391 -0.935 -3.483 1.00 98.25 84 ASP A N 1
ATOM 676 C CA . ASP A 1 84 ? -12.917 0.122 -2.616 1.00 98.25 84 ASP A CA 1
ATOM 677 C C . ASP A 1 84 ? -12.287 1.489 -2.899 1.00 98.25 84 ASP A C 1
ATOM 679 O O . ASP A 1 84 ? -12.987 2.499 -3.014 1.00 98.25 84 ASP A O 1
ATOM 683 N N . GLU A 1 85 ? -10.954 1.549 -2.998 1.00 98.00 85 GLU A N 1
ATOM 684 C CA . GLU A 1 85 ? -10.242 2.828 -3.065 1.00 98.00 85 GLU A CA 1
ATOM 685 C C . GLU A 1 85 ? -8.976 2.775 -3.925 1.00 98.00 85 GLU A C 1
ATOM 687 O O . GLU A 1 85 ? -8.281 1.761 -4.009 1.00 98.00 85 GLU A O 1
ATOM 692 N N . VAL A 1 86 ? -8.666 3.902 -4.574 1.00 98.31 86 VAL A N 1
ATOM 693 C CA . VAL A 1 86 ? -7.491 4.070 -5.435 1.00 98.31 86 VAL A CA 1
ATOM 694 C C . VAL A 1 86 ? -6.705 5.299 -5.000 1.00 98.31 86 VAL A C 1
ATOM 696 O O . VAL A 1 86 ? -7.246 6.400 -4.928 1.00 98.31 86 VAL A O 1
ATOM 699 N N . PHE A 1 87 ? -5.401 5.123 -4.816 1.00 98.31 87 PHE A N 1
ATOM 700 C CA . PHE A 1 87 ? -4.449 6.182 -4.507 1.00 98.31 87 PHE A CA 1
ATOM 701 C C . PHE A 1 87 ? -3.471 6.353 -5.668 1.00 98.31 87 PHE A C 1
ATOM 703 O O . PHE A 1 87 ? -2.635 5.487 -5.927 1.00 98.31 87 PHE A O 1
ATOM 710 N N . TYR A 1 88 ? -3.542 7.487 -6.364 1.00 98.25 88 TYR A N 1
ATOM 711 C CA . TYR A 1 88 ? -2.630 7.787 -7.468 1.00 98.25 88 TYR A CA 1
ATOM 712 C C . TYR A 1 88 ? -1.289 8.331 -6.963 1.00 98.25 88 TYR A C 1
ATOM 714 O O . TYR A 1 88 ? -1.235 9.140 -6.031 1.00 98.25 88 TYR A O 1
ATOM 722 N N . ALA A 1 89 ? -0.192 7.953 -7.623 1.00 97.44 89 ALA A N 1
ATOM 723 C CA . ALA A 1 89 ? 1.161 8.344 -7.225 1.00 97.44 89 ALA A CA 1
ATOM 724 C C . ALA A 1 89 ? 1.364 9.866 -7.130 1.00 97.44 89 ALA A C 1
ATOM 726 O O . ALA A 1 89 ? 2.033 10.346 -6.216 1.00 97.44 89 ALA A O 1
ATOM 727 N N . GLU A 1 90 ? 0.735 10.644 -8.017 1.00 96.12 90 GLU A N 1
ATOM 728 C CA . GLU A 1 90 ? 0.797 12.114 -7.996 1.00 96.12 90 GLU A CA 1
ATOM 729 C C . GLU A 1 90 ? 0.200 12.729 -6.719 1.00 96.12 90 GLU A C 1
ATOM 731 O O . GLU A 1 90 ? 0.619 13.803 -6.277 1.00 96.12 90 GLU A O 1
ATOM 736 N N . GLU A 1 91 ? -0.780 12.066 -6.108 1.00 96.56 91 GLU A N 1
ATOM 737 C CA . GLU A 1 91 ? -1.382 12.492 -4.843 1.00 96.56 91 GLU A CA 1
ATOM 738 C C . GLU A 1 91 ? -0.566 11.993 -3.652 1.00 96.56 91 GLU A C 1
ATOM 740 O O . GLU A 1 91 ? -0.273 12.765 -2.735 1.00 96.56 91 GLU A O 1
ATOM 745 N N . LEU A 1 92 ? -0.106 10.742 -3.712 1.00 96.69 92 LEU A N 1
ATOM 746 C CA . LEU A 1 92 ? 0.775 10.145 -2.708 1.00 96.69 92 LEU A CA 1
ATOM 747 C C . LEU A 1 92 ? 2.071 10.942 -2.543 1.00 96.69 92 LEU A C 1
ATOM 749 O O . LEU A 1 92 ? 2.478 11.237 -1.419 1.00 96.69 92 LEU A O 1
ATOM 753 N N . LYS A 1 93 ? 2.666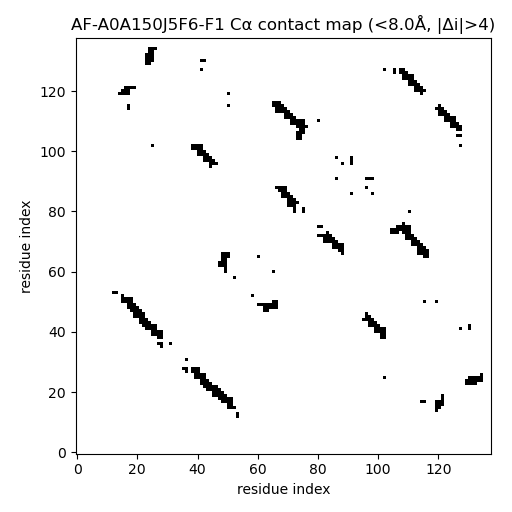 11.404 -3.646 1.00 96.06 93 LYS A N 1
ATOM 754 C CA . LYS A 1 93 ? 3.874 12.238 -3.644 1.00 96.06 93 LYS A CA 1
ATOM 755 C C . LYS A 1 93 ? 3.711 13.528 -2.839 1.00 96.06 93 LYS A C 1
ATOM 757 O O . LYS A 1 93 ? 4.654 13.967 -2.187 1.00 96.06 93 LYS A O 1
ATOM 762 N N . LYS A 1 94 ? 2.515 14.126 -2.840 1.00 95.25 94 LYS A N 1
ATOM 763 C CA . LYS A 1 94 ? 2.209 15.344 -2.063 1.00 95.25 94 LYS A CA 1
ATOM 764 C C . LYS A 1 94 ? 2.067 15.060 -0.567 1.00 95.25 94 LYS A C 1
ATOM 766 O O . LYS A 1 94 ? 2.216 15.975 0.238 1.00 95.25 94 LYS A O 1
ATOM 771 N N . ASN A 1 95 ? 1.791 13.810 -0.202 1.00 92.12 95 ASN A N 1
ATOM 772 C CA . ASN A 1 95 ? 1.509 13.377 1.164 1.00 92.12 95 ASN A CA 1
ATOM 773 C C . ASN A 1 95 ? 2.620 12.522 1.789 1.00 92.12 95 ASN A C 1
ATOM 775 O O . ASN A 1 95 ? 2.407 11.999 2.879 1.00 92.12 95 ASN A O 1
ATOM 779 N N . GLY A 1 96 ? 3.792 12.432 1.149 1.00 95.38 96 GLY A N 1
ATOM 780 C CA . GLY A 1 96 ? 4.940 11.679 1.663 1.00 95.38 96 GLY A CA 1
ATOM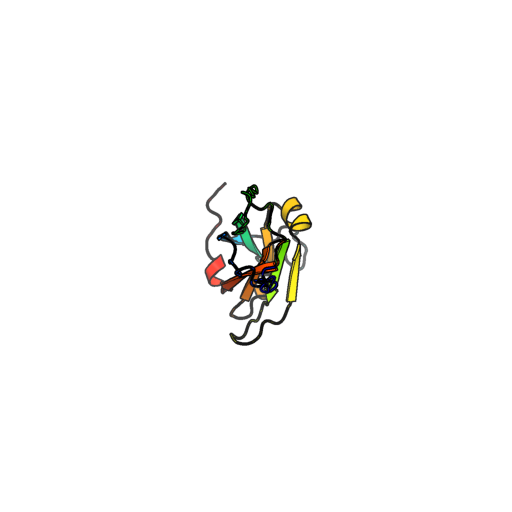 781 C C . GLY A 1 96 ? 4.888 10.179 1.367 1.00 95.38 96 GLY A C 1
ATOM 782 O O . GLY A 1 96 ? 5.516 9.414 2.085 1.00 95.38 96 GLY A O 1
ATOM 783 N N . TYR A 1 97 ? 4.153 9.775 0.327 1.00 97.50 97 TYR A N 1
ATOM 784 C CA . TYR A 1 97 ? 3.912 8.376 -0.039 1.00 97.50 97 TYR A CA 1
ATOM 785 C C . TYR A 1 97 ? 3.309 7.565 1.111 1.00 97.50 97 TYR A C 1
ATOM 787 O O . TYR A 1 97 ? 3.739 6.456 1.411 1.00 97.50 97 TYR A O 1
ATOM 795 N N . GLU A 1 98 ? 2.295 8.150 1.746 1.00 97.56 98 GLU A N 1
ATOM 796 C CA . GLU A 1 98 ? 1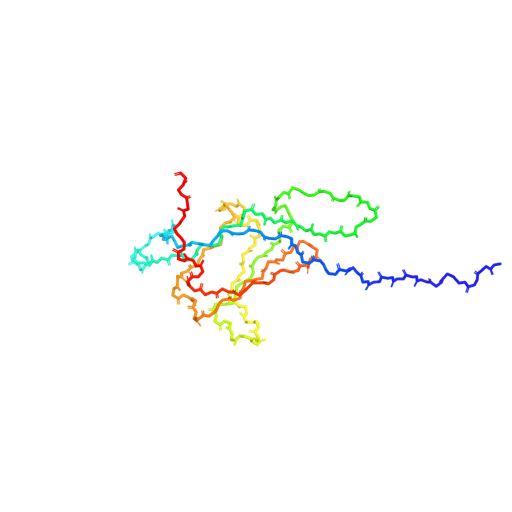.479 7.496 2.762 1.00 97.56 98 GLU A CA 1
ATOM 797 C C . GLU A 1 98 ? 0.073 7.266 2.211 1.00 97.56 98 GLU A C 1
ATOM 799 O O . GLU A 1 98 ? -0.621 8.221 1.848 1.00 97.56 98 GLU A O 1
ATOM 804 N N . VAL A 1 99 ? -0.347 6.005 2.184 1.00 97.56 99 VAL A N 1
ATOM 805 C CA . VAL A 1 99 ? -1.757 5.623 2.077 1.00 97.56 99 VAL A CA 1
ATOM 806 C C . VAL A 1 99 ? -2.312 5.560 3.495 1.00 97.56 99 VAL A C 1
ATOM 808 O O . VAL A 1 99 ? -1.694 4.954 4.372 1.00 97.56 99 VAL A O 1
ATOM 811 N N . ARG A 1 100 ? -3.444 6.224 3.730 1.00 96.44 100 ARG A N 1
ATOM 812 C CA . ARG A 1 100 ? -4.079 6.330 5.047 1.00 96.44 100 ARG A CA 1
ATOM 813 C C . ARG A 1 100 ? -5.567 6.059 4.919 1.00 96.44 100 ARG A C 1
ATOM 815 O O . ARG A 1 100 ? -6.214 6.681 4.082 1.00 96.44 100 ARG A O 1
ATOM 822 N N . PHE A 1 101 ? -6.081 5.180 5.764 1.00 95.62 101 PHE A N 1
ATOM 823 C CA . PHE A 1 101 ? -7.4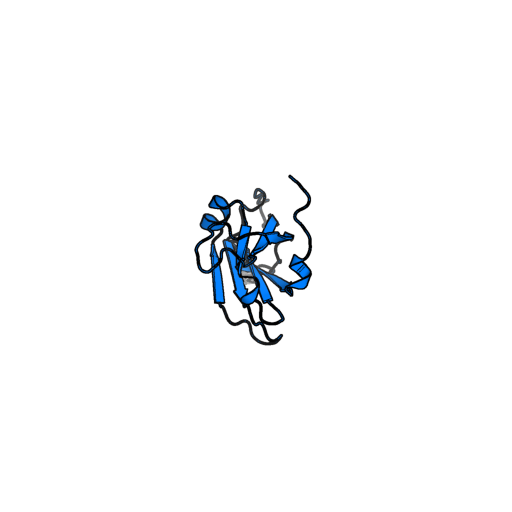96 4.818 5.837 1.00 95.62 101 PHE A CA 1
ATOM 824 C C . PHE A 1 101 ? -7.854 4.463 7.279 1.00 95.62 101 PHE A C 1
ATOM 826 O O . PHE A 1 101 ? -6.968 4.186 8.092 1.00 95.62 101 PHE A O 1
ATOM 833 N N . ALA A 1 102 ? -9.133 4.526 7.630 1.00 94.38 102 ALA A N 1
ATOM 834 C CA . ALA A 1 102 ? -9.558 4.287 9.001 1.00 94.38 102 ALA A CA 1
ATOM 835 C C . ALA A 1 102 ? -9.425 2.797 9.363 1.00 94.38 102 ALA A C 1
ATOM 837 O O . ALA A 1 102 ? -9.724 1.917 8.558 1.00 94.38 102 ALA A O 1
ATOM 838 N N . GLU A 1 103 ? -8.960 2.517 10.584 1.00 93.88 103 GLU A N 1
ATOM 839 C CA . GLU A 1 103 ? -8.730 1.148 11.077 1.00 93.88 103 GLU A CA 1
ATOM 840 C C . GLU A 1 103 ? -9.991 0.270 10.983 1.00 93.88 103 GLU A C 1
ATOM 842 O O . GLU A 1 103 ? -9.909 -0.919 10.682 1.00 93.88 103 GLU A O 1
ATOM 847 N N . ASP A 1 104 ? -11.167 0.865 11.190 1.00 92.75 104 ASP A N 1
ATOM 848 C CA . ASP A 1 104 ? -12.466 0.192 11.158 1.00 92.75 104 ASP A CA 1
ATOM 849 C C . ASP A 1 104 ? -12.965 -0.147 9.746 1.00 92.75 104 ASP A C 1
ATOM 851 O O . ASP A 1 104 ? -13.940 -0.891 9.614 1.00 92.75 104 ASP A O 1
ATOM 855 N N . GLN A 1 105 ? -12.300 0.344 8.694 1.00 94.56 105 GLN A N 1
ATOM 856 C CA . GLN A 1 105 ? -12.595 -0.069 7.322 1.00 94.56 105 GLN A CA 1
ATOM 857 C C . GLN A 1 105 ? -12.149 -1.511 7.064 1.00 94.56 105 GLN A C 1
ATOM 859 O O . GLN A 1 105 ? -12.830 -2.215 6.325 1.00 94.56 105 GLN A O 1
ATOM 864 N N . VAL A 1 106 ? -11.067 -1.979 7.699 1.00 94.50 106 VAL A N 1
ATOM 865 C CA . VAL A 1 106 ? -10.517 -3.323 7.463 1.00 94.50 106 VAL A CA 1
ATOM 866 C C . VAL A 1 106 ? -11.397 -4.388 8.116 1.00 94.50 106 VAL A C 1
ATOM 868 O O . VAL A 1 106 ? -11.382 -4.569 9.338 1.00 94.50 106 VAL A O 1
ATOM 871 N N . LYS A 1 107 ? -12.123 -5.167 7.310 1.00 93.38 107 LYS A N 1
ATOM 872 C CA . LYS A 1 107 ? -13.025 -6.222 7.803 1.00 93.38 107 LYS A CA 1
ATOM 873 C C . LYS A 1 107 ? -12.367 -7.601 7.750 1.00 93.38 107 LYS A C 1
ATOM 875 O O . LYS A 1 107 ? -12.820 -8.512 7.068 1.00 93.38 107 LYS A O 1
ATOM 880 N N . GLY A 1 108 ? -11.304 -7.773 8.530 1.00 94.69 108 GLY A N 1
ATOM 881 C CA . GLY A 1 108 ? -10.569 -9.036 8.634 1.00 94.69 108 GLY A CA 1
ATOM 882 C C . GLY A 1 108 ? -9.291 -9.033 7.805 1.00 94.69 108 GLY A C 1
ATOM 883 O O . GLY A 1 108 ? -8.210 -8.985 8.394 1.00 94.69 108 GLY A O 1
ATOM 884 N N . GLN A 1 109 ? -9.404 -9.062 6.477 1.00 96.81 109 GLN A N 1
ATOM 885 C CA . GLN A 1 109 ? -8.263 -8.948 5.565 1.00 96.81 109 GLN A CA 1
ATOM 886 C C . GLN A 1 109 ? -8.458 -7.770 4.612 1.00 96.81 109 GLN A C 1
ATOM 888 O O . GLN A 1 109 ? -9.575 -7.472 4.214 1.00 96.81 109 GLN A O 1
ATOM 893 N N . ILE A 1 110 ? -7.354 -7.120 4.259 1.00 98.12 110 ILE A N 1
ATOM 894 C CA . ILE A 1 110 ? -7.281 -6.106 3.210 1.00 98.12 110 ILE A CA 1
ATOM 895 C C . ILE A 1 110 ? -6.340 -6.615 2.119 1.00 98.12 110 ILE A C 1
ATOM 897 O O . ILE A 1 110 ? -5.243 -7.102 2.428 1.00 98.12 110 ILE A O 1
ATOM 901 N N . MET A 1 111 ? -6.742 -6.497 0.854 1.00 98.50 111 MET A N 1
ATOM 902 C CA . MET A 1 111 ? -5.836 -6.671 -0.280 1.00 98.50 111 MET A CA 1
ATOM 903 C C . MET A 1 111 ? -5.316 -5.311 -0.739 1.00 98.50 111 MET A C 1
ATOM 905 O O . MET A 1 111 ? -6.072 -4.368 -0.953 1.00 98.50 111 MET A O 1
ATOM 909 N N . ILE A 1 112 ? -4.000 -5.235 -0.917 1.00 98.56 112 ILE A N 1
ATOM 910 C CA . ILE A 1 112 ? -3.290 -4.055 -1.398 1.00 98.56 112 ILE A CA 1
ATOM 911 C C . ILE A 1 112 ? -2.615 -4.429 -2.715 1.00 98.56 112 ILE A C 1
ATOM 913 O O . ILE A 1 112 ? -1.832 -5.384 -2.768 1.00 98.56 112 ILE A O 1
ATOM 917 N N . ILE A 1 113 ? -2.892 -3.678 -3.778 1.00 98.44 113 ILE A N 1
ATOM 918 C CA . ILE A 1 113 ? -2.264 -3.868 -5.088 1.00 98.44 113 ILE A CA 1
ATOM 919 C C . ILE A 1 113 ? -1.470 -2.619 -5.445 1.00 98.44 113 ILE A C 1
ATOM 921 O O . ILE A 1 113 ? -2.035 -1.544 -5.621 1.00 98.44 113 ILE A O 1
ATOM 925 N N . TYR A 1 114 ? -0.159 -2.771 -5.595 1.00 98.31 114 TYR A N 1
ATOM 926 C CA . TYR A 1 114 ? 0.733 -1.727 -6.086 1.00 98.31 114 TYR A CA 1
ATOM 927 C C . TYR A 1 114 ? 0.974 -1.927 -7.577 1.00 98.31 114 TYR A C 1
ATOM 929 O O . TYR A 1 114 ? 1.392 -3.013 -7.982 1.00 98.31 114 TYR A O 1
ATOM 937 N N . ILE A 1 115 ? 0.754 -0.889 -8.381 1.00 97.38 115 ILE A N 1
ATOM 938 C CA . ILE A 1 115 ? 0.871 -0.954 -9.841 1.00 97.38 115 ILE A CA 1
ATOM 939 C C . ILE A 1 115 ? 1.909 0.054 -10.318 1.00 97.38 115 ILE A C 1
ATOM 941 O O . ILE A 1 115 ? 1.919 1.208 -9.878 1.00 97.38 115 ILE A O 1
ATOM 945 N N . ASP A 1 116 ? 2.775 -0.375 -11.233 1.00 95.56 116 ASP A N 1
ATOM 946 C CA . ASP A 1 116 ? 3.735 0.503 -11.894 1.00 95.56 116 ASP A CA 1
ATOM 947 C C . ASP A 1 116 ? 3.212 1.105 -13.211 1.00 95.56 116 ASP A C 1
ATOM 949 O O . ASP A 1 116 ? 2.171 0.720 -13.741 1.00 95.56 116 ASP A O 1
ATOM 953 N N . ILE A 1 117 ? 3.946 2.069 -13.770 1.00 94.38 117 ILE A N 1
ATOM 954 C CA . ILE A 1 117 ? 3.587 2.724 -15.044 1.00 94.38 117 ILE A CA 1
ATOM 955 C C . ILE A 1 117 ? 3.599 1.786 -16.267 1.00 94.38 117 ILE A C 1
ATOM 957 O O . ILE A 1 117 ? 3.165 2.189 -17.346 1.00 94.38 117 ILE A O 1
ATOM 961 N N . PHE A 1 118 ? 4.104 0.560 -16.120 1.00 90.94 118 PHE A N 1
ATOM 962 C CA . PHE A 1 118 ? 4.132 -0.469 -17.159 1.00 90.94 118 PHE A CA 1
ATOM 963 C C . PHE A 1 118 ? 2.985 -1.478 -17.006 1.00 90.94 118 PHE A C 1
ATOM 965 O O . PHE A 1 118 ? 2.820 -2.343 -17.863 1.00 90.94 118 PHE A O 1
ATOM 972 N N . GLY A 1 119 ? 2.179 -1.360 -15.946 1.00 91.12 119 GLY A N 1
ATOM 973 C CA . GLY A 1 119 ? 1.080 -2.269 -15.636 1.00 91.12 119 GLY A CA 1
ATOM 974 C C . GLY A 1 119 ? 1.505 -3.537 -14.892 1.00 91.12 119 GLY A C 1
ATOM 975 O O . GLY A 1 119 ? 0.684 -4.440 -14.747 1.00 91.12 119 GLY A O 1
ATOM 976 N N . ASN A 1 120 ? 2.751 -3.633 -14.410 1.00 92.50 120 ASN A N 1
ATOM 977 C CA . ASN A 1 120 ? 3.126 -4.715 -13.503 1.00 92.50 120 ASN A CA 1
ATOM 978 C C . ASN A 1 120 ? 2.553 -4.450 -12.115 1.00 92.50 120 ASN A C 1
ATOM 980 O O . ASN A 1 120 ? 2.564 -3.319 -11.626 1.00 92.50 120 ASN A O 1
ATOM 984 N N . GLU A 1 121 ? 2.139 -5.522 -11.451 1.00 94.69 121 GLU A N 1
ATOM 985 C CA . GLU A 1 121 ? 1.500 -5.448 -10.146 1.00 94.69 121 GLU A CA 1
ATOM 986 C C . GLU A 1 121 ? 2.232 -6.271 -9.084 1.00 94.69 121 GLU A C 1
ATOM 988 O O . GLU A 1 121 ? 2.807 -7.335 -9.343 1.00 94.69 121 GLU A O 1
ATOM 993 N N . LYS A 1 122 ? 2.179 -5.776 -7.850 1.00 96.44 122 LYS A N 1
ATOM 994 C CA . LYS A 1 122 ? 2.543 -6.499 -6.635 1.00 96.44 122 LYS A CA 1
ATOM 995 C C . LYS A 1 122 ? 1.321 -6.516 -5.725 1.00 96.44 122 LYS A C 1
ATOM 997 O O . LYS A 1 122 ? 0.774 -5.463 -5.424 1.00 96.44 122 LYS A O 1
ATOM 1002 N N . ARG A 1 123 ? 0.921 -7.707 -5.279 1.00 97.19 123 ARG A N 1
ATOM 1003 C CA . ARG A 1 123 ? -0.200 -7.897 -4.350 1.00 97.19 123 ARG A CA 1
ATOM 1004 C C . ARG A 1 123 ? 0.308 -8.246 -2.958 1.00 97.19 123 ARG A C 1
ATOM 1006 O O . ARG A 1 123 ? 1.245 -9.043 -2.831 1.00 97.19 123 ARG A O 1
ATOM 1013 N N . GLU A 1 124 ? -0.337 -7.693 -1.943 1.00 97.50 124 GLU A N 1
ATOM 1014 C CA . GLU A 1 124 ? -0.143 -8.030 -0.535 1.00 97.50 124 GLU A CA 1
ATOM 1015 C C . GLU A 1 124 ? -1.497 -8.195 0.150 1.00 97.50 124 GLU A C 1
ATOM 1017 O O . GLU A 1 124 ? -2.459 -7.514 -0.192 1.00 97.50 124 GLU A O 1
ATOM 1022 N N . ILE A 1 125 ? -1.567 -9.118 1.107 1.00 98.06 125 ILE A N 1
ATOM 1023 C CA . ILE A 1 125 ? -2.734 -9.303 1.969 1.00 98.06 125 ILE A CA 1
ATOM 1024 C C . ILE A 1 125 ? -2.281 -8.999 3.389 1.00 98.06 125 ILE A C 1
ATOM 1026 O O . ILE A 1 125 ? -1.254 -9.524 3.831 1.00 98.06 125 ILE A O 1
ATOM 1030 N N . LYS A 1 126 ? -3.034 -8.145 4.075 1.00 97.75 126 LYS A N 1
ATOM 1031 C CA . LYS A 1 126 ? -2.747 -7.680 5.433 1.00 97.75 126 LYS A CA 1
ATOM 1032 C C . LYS A 1 126 ? -3.986 -7.790 6.309 1.00 97.75 126 LYS A C 1
ATOM 1034 O O . LYS A 1 126 ? -5.101 -7.929 5.813 1.00 97.75 126 LYS A O 1
ATOM 1039 N N . THR A 1 127 ? -3.793 -7.726 7.615 1.00 97.12 127 THR A N 1
ATOM 1040 C CA . THR A 1 127 ? -4.855 -7.524 8.603 1.00 97.12 127 THR A CA 1
ATOM 1041 C C . THR A 1 127 ? -4.510 -6.312 9.464 1.00 97.12 127 THR A C 1
ATOM 1043 O O . THR A 1 127 ? -3.400 -5.788 9.392 1.00 97.12 127 THR A O 1
ATOM 1046 N N . VAL A 1 128 ? -5.430 -5.871 10.324 1.00 95.06 128 VAL A N 1
ATOM 1047 C CA . VAL A 1 128 ? -5.163 -4.757 11.254 1.00 95.06 128 VAL A CA 1
ATOM 1048 C C . VAL A 1 128 ? -3.920 -5.010 12.119 1.00 95.06 128 VAL A C 1
ATOM 1050 O O . VAL A 1 128 ? -3.157 -4.082 12.366 1.00 95.06 128 VAL A O 1
ATOM 1053 N N . SER A 1 129 ? -3.644 -6.262 12.507 1.00 94.38 129 SER A N 1
ATOM 1054 C CA . SER A 1 129 ? -2.466 -6.577 13.331 1.00 94.38 129 SER A CA 1
ATOM 1055 C C . SER A 1 129 ? -1.133 -6.359 12.613 1.00 94.38 129 SER A C 1
ATOM 1057 O O . SER A 1 129 ? -0.114 -6.197 13.273 1.00 94.38 129 SER A O 1
ATOM 1059 N N . ASP A 1 130 ? -1.112 -6.329 11.275 1.00 96.06 130 ASP A N 1
ATOM 1060 C CA . ASP A 1 130 ? 0.095 -5.946 10.532 1.00 96.06 130 ASP A CA 1
ATOM 1061 C C . ASP A 1 130 ? 0.440 -4.453 10.697 1.00 96.06 130 ASP A C 1
ATOM 1063 O O . ASP A 1 130 ? 1.559 -4.056 10.387 1.00 96.06 130 ASP A O 1
ATOM 1067 N N . PHE A 1 131 ? -0.498 -3.629 11.176 1.00 94.69 131 PHE A N 1
ATOM 1068 C CA . PHE A 1 131 ? -0.308 -2.200 11.440 1.00 94.69 131 PHE A CA 1
ATOM 1069 C C . PHE A 1 131 ? -0.020 -1.906 12.919 1.00 94.69 131 PHE A C 1
ATOM 1071 O O . PHE A 1 131 ? 0.144 -0.747 13.289 1.00 94.69 131 PHE A O 1
ATOM 1078 N N . ASP A 1 132 ? 0.048 -2.917 13.788 1.00 84.56 132 ASP A N 1
ATOM 1079 C CA . ASP A 1 132 ? 0.253 -2.702 15.228 1.00 84.56 132 ASP A CA 1
ATOM 1080 C C . ASP A 1 132 ? 1.664 -2.204 15.588 1.00 84.56 132 ASP A C 1
ATOM 1082 O O . ASP A 1 132 ? 1.906 -1.808 16.737 1.00 84.56 132 ASP A O 1
ATOM 1086 N N . ASP A 1 133 ? 2.591 -2.171 14.627 1.00 74.31 133 ASP A N 1
ATOM 1087 C CA . ASP A 1 133 ? 3.890 -1.549 14.838 1.00 74.31 133 ASP A CA 1
ATOM 1088 C C . ASP A 1 133 ? 3.731 -0.045 15.072 1.00 74.31 133 ASP A C 1
ATOM 1090 O O . ASP A 1 133 ? 3.038 0.686 14.363 1.00 74.31 133 ASP A O 1
ATOM 1094 N N . LYS A 1 134 ? 4.379 0.447 16.128 1.00 60.81 134 LYS A N 1
ATOM 1095 C CA . LYS A 1 134 ? 4.494 1.887 16.355 1.00 60.81 134 LYS A CA 1
ATOM 1096 C C . LYS A 1 134 ? 5.546 2.403 15.393 1.00 60.81 134 LYS A C 1
ATOM 1098 O O . LYS A 1 134 ? 6.633 1.836 15.360 1.00 60.81 134 LYS A O 1
ATOM 1103 N N . ARG A 1 135 ? 5.248 3.502 14.690 1.00 58.19 135 ARG A N 1
ATOM 1104 C CA . ARG A 1 135 ? 6.230 4.261 13.899 1.00 58.19 135 ARG A CA 1
ATOM 1105 C C . ARG A 1 135 ? 7.554 4.318 14.667 1.00 58.19 135 ARG A C 1
ATOM 1107 O O . ARG A 1 135 ? 7.602 4.924 15.741 1.00 58.19 135 ARG A O 1
ATOM 1114 N N . GLU A 1 136 ? 8.594 3.650 14.163 1.00 53.84 136 GLU A N 1
ATOM 1115 C CA . GLU A 1 136 ? 9.924 3.768 14.754 1.00 53.84 136 GLU A CA 1
ATOM 1116 C C . GLU A 1 136 ? 10.311 5.251 14.684 1.00 53.84 136 GLU A C 1
ATOM 1118 O O . GLU A 1 136 ? 10.197 5.881 13.634 1.00 53.84 136 GLU A O 1
ATOM 1123 N N . ASN A 1 137 ? 10.603 5.830 15.850 1.00 43.34 137 ASN A N 1
ATOM 1124 C CA . ASN A 1 137 ? 10.612 7.276 16.080 1.00 43.34 137 ASN A CA 1
ATOM 1125 C C . ASN A 1 137 ? 11.435 8.052 15.030 1.00 43.34 137 ASN A C 1
ATOM 1127 O O . ASN A 1 137 ? 12.599 7.726 14.798 1.00 43.34 137 ASN A O 1
ATOM 1131 N N . GLU A 1 138 ? 10.842 9.116 14.479 1.00 40.97 138 GLU A N 1
ATOM 1132 C CA . GLU A 1 138 ? 11.565 10.246 13.868 1.00 40.97 138 GLU A CA 1
ATOM 1133 C C . GLU A 1 138 ? 12.076 11.220 14.935 1.00 40.97 138 GLU A C 1
ATOM 1135 O O . GLU A 1 138 ? 11.347 11.444 15.933 1.00 40.97 138 GLU A O 1
#

Secondary structure (DSSP, 8-state):
----------------PPEEEEEEEEE--SS--TTTTT--EEEEEEEEEE-----SS-----TTTTEEEEEEETT--SS-----EEEEHHHHGGGTSEEEEEGGG--S-EEEEEEETTS-EEEEEE-GGGG-S-----